Protein AF-A0A0F9SAL0-F1 (afdb_monomer_lite)

pLDDT: mean 92.02, std 13.02, range [38.84, 98.69]

Sequence (122 aa):
MANDNYGTPNWLMKVFENWFDPCPINAVFDGLNIRWEMKTYVNPPYSNPLPWVEKAIEESKKGKTIVMLLKADTSTKYYARLLESKARILFFSGRIKFAGQKNTATFPSMLCILGTKEVRKR

Organism: NCBI:txid412755

Radius of gyration: 14.11 Å; chains: 1; bounding box: 40×30×31 Å

Foldseek 3Di:
DDDQDFAADPVVCVVCPPAAELAHVPDPDHSLPDDHDQGYEYEDRQVDCQSVLVSLLVNQVVQHKYKYKYFPDCVDPSNVSLVVSVWDKAWDPDFADTPPDPDTDPTTIIITIGHDDPPVPD

Structure (mmCIF, N/CA/C/O backbone):
data_AF-A0A0F9SAL0-F1
#
_entry.id   AF-A0A0F9SAL0-F1
#
loop_
_atom_site.group_PDB
_atom_site.id
_atom_site.type_symbol
_atom_site.label_atom_id
_atom_site.label_alt_id
_atom_site.label_comp_id
_atom_site.label_asym_id
_atom_site.label_entity_id
_atom_site.label_seq_id
_atom_site.pdbx_PDB_ins_code
_atom_site.Cartn_x
_atom_site.Cartn_y
_atom_site.Cartn_z
_atom_site.occupancy
_atom_site.B_iso_or_equiv
_atom_site.auth_seq_id
_atom_site.auth_comp_id
_atom_site.auth_asym_id
_atom_site.auth_atom_id
_atom_site.pdbx_PDB_model_num
ATOM 1 N N . MET A 1 1 ? 18.966 5.214 -13.382 1.00 38.84 1 MET A N 1
ATOM 2 C CA . MET A 1 1 ? 17.875 5.703 -12.512 1.00 38.84 1 MET A CA 1
ATOM 3 C C . MET A 1 1 ? 17.020 4.499 -12.163 1.00 38.84 1 MET A C 1
ATOM 5 O O . MET A 1 1 ? 16.656 3.771 -13.079 1.00 38.84 1 MET A O 1
ATOM 9 N N . ALA A 1 2 ? 16.823 4.193 -10.880 1.00 49.69 2 ALA A N 1
ATOM 10 C CA . ALA A 1 2 ? 15.976 3.066 -10.499 1.00 49.69 2 ALA A CA 1
ATOM 11 C C . ALA A 1 2 ? 14.535 3.388 -10.916 1.00 49.69 2 ALA A C 1
ATOM 13 O O . ALA A 1 2 ? 14.041 4.470 -10.617 1.00 49.69 2 ALA A O 1
ATOM 14 N N . ASN A 1 3 ? 13.899 2.495 -11.670 1.00 61.41 3 ASN A N 1
ATOM 15 C CA . ASN A 1 3 ? 12.497 2.649 -12.027 1.00 61.41 3 ASN A CA 1
ATOM 16 C C . ASN A 1 3 ? 11.662 2.432 -10.753 1.00 61.41 3 ASN A C 1
ATOM 18 O O . ASN A 1 3 ? 11.635 1.321 -10.226 1.00 61.41 3 ASN A O 1
ATOM 22 N N . ASP A 1 4 ? 11.040 3.490 -10.232 1.00 73.19 4 ASP A N 1
ATOM 23 C CA . ASP A 1 4 ? 10.240 3.441 -8.997 1.00 73.19 4 ASP A CA 1
ATOM 24 C C . ASP A 1 4 ? 8.852 2.817 -9.194 1.00 73.19 4 ASP A C 1
ATOM 26 O O . ASP A 1 4 ? 8.162 2.513 -8.214 1.00 73.19 4 ASP A O 1
ATOM 30 N N . ASN A 1 5 ? 8.469 2.587 -10.454 1.00 76.56 5 ASN A N 1
ATOM 31 C CA . ASN A 1 5 ? 7.201 1.992 -10.845 1.00 76.56 5 ASN A CA 1
ATOM 32 C C . ASN A 1 5 ? 7.403 0.509 -11.167 1.00 76.56 5 ASN A C 1
ATOM 34 O O . ASN A 1 5 ? 7.773 0.120 -12.277 1.00 76.56 5 ASN A O 1
ATOM 38 N N . TYR A 1 6 ? 7.151 -0.334 -10.171 1.00 83.06 6 TYR A N 1
ATOM 39 C CA . TYR A 1 6 ? 7.167 -1.783 -10.332 1.00 83.06 6 TYR A CA 1
ATOM 40 C C . TYR A 1 6 ? 5.801 -2.264 -10.813 1.00 83.06 6 TYR A C 1
ATOM 42 O O . TYR A 1 6 ? 4.802 -1.973 -10.170 1.00 83.06 6 TYR A O 1
ATOM 50 N N . GLY A 1 7 ? 5.726 -3.032 -11.902 1.00 91.38 7 GLY A N 1
ATOM 51 C CA . GLY A 1 7 ? 4.457 -3.618 -12.344 1.00 91.38 7 GLY A CA 1
ATOM 52 C C . GLY A 1 7 ? 3.971 -4.703 -11.378 1.00 91.38 7 GLY A C 1
ATOM 53 O O . GLY A 1 7 ? 4.754 -5.555 -10.952 1.00 91.38 7 GLY A O 1
ATOM 54 N N . THR A 1 8 ? 2.682 -4.714 -11.039 1.00 94.44 8 THR A N 1
ATOM 55 C CA . THR A 1 8 ? 2.109 -5.779 -10.197 1.00 94.44 8 THR A CA 1
ATOM 56 C C . THR A 1 8 ? 2.229 -7.141 -10.905 1.00 94.44 8 THR A C 1
ATOM 58 O O . THR A 1 8 ? 1.967 -7.222 -12.105 1.00 94.44 8 THR A O 1
ATOM 61 N N . PRO A 1 9 ? 2.629 -8.230 -10.214 1.00 94.75 9 PRO A N 1
ATOM 62 C CA . PRO A 1 9 ? 2.695 -9.562 -10.817 1.00 94.75 9 PRO A CA 1
ATOM 63 C C . PRO A 1 9 ? 1.346 -10.014 -11.393 1.00 94.75 9 PRO A C 1
ATOM 65 O O . PRO A 1 9 ? 0.312 -9.826 -10.757 1.00 94.75 9 PRO A O 1
ATOM 68 N N . ASN A 1 10 ? 1.353 -10.711 -12.534 1.00 94.81 10 ASN A N 1
ATOM 69 C CA . ASN A 1 10 ? 0.124 -11.138 -13.224 1.00 94.81 10 ASN A CA 1
ATOM 70 C C . ASN A 1 10 ? -0.846 -11.930 -12.333 1.00 94.81 10 ASN A C 1
ATOM 72 O O . ASN A 1 10 ? -2.056 -11.758 -12.430 1.00 94.81 10 ASN A O 1
ATOM 76 N N . TRP A 1 11 ? -0.332 -12.801 -11.462 1.00 95.25 11 TRP A N 1
ATOM 77 C CA . TRP A 1 11 ? -1.177 -13.582 -10.557 1.00 95.25 11 TRP A CA 1
ATOM 78 C C . TRP A 1 11 ? -1.887 -12.698 -9.526 1.00 95.25 11 TRP A C 1
ATOM 80 O O . TRP A 1 11 ? -3.025 -12.983 -9.176 1.00 95.25 11 TRP A O 1
ATOM 90 N N . LEU A 1 12 ? -1.244 -11.618 -9.076 1.00 96.06 12 LEU A N 1
ATOM 91 C CA . LEU A 1 12 ? -1.815 -10.678 -8.117 1.00 96.06 12 LEU A CA 1
ATOM 92 C C . LEU A 1 12 ? -2.781 -9.714 -8.814 1.00 96.06 12 LEU A C 1
ATOM 94 O O . LEU A 1 12 ? -3.839 -9.426 -8.270 1.00 96.06 12 LEU A O 1
ATOM 98 N N . MET A 1 13 ? -2.478 -9.309 -10.054 1.00 94.38 13 MET A N 1
ATOM 99 C CA . MET A 1 13 ? -3.420 -8.562 -10.896 1.00 94.38 13 MET A CA 1
ATOM 100 C C . MET A 1 13 ? -4.738 -9.317 -11.085 1.00 94.38 13 MET A C 1
ATOM 102 O O . MET A 1 13 ? -5.795 -8.710 -10.983 1.00 94.38 13 MET A O 1
ATOM 106 N N . LYS A 1 14 ? -4.696 -10.642 -11.287 1.00 96.81 14 LYS A N 1
ATOM 107 C CA . LYS A 1 14 ? -5.910 -11.473 -11.385 1.00 96.81 14 LYS A CA 1
ATOM 108 C C . LYS A 1 14 ? -6.751 -11.475 -10.104 1.00 96.81 14 LYS A C 1
ATOM 110 O O . LYS A 1 14 ? -7.965 -11.590 -10.180 1.00 96.81 14 LYS A O 1
ATOM 115 N N . VAL A 1 15 ? -6.133 -11.346 -8.926 1.00 97.31 15 VAL A N 1
ATOM 116 C CA . VAL A 1 15 ? -6.869 -11.271 -7.645 1.00 97.31 15 VAL A CA 1
ATOM 117 C C . VAL A 1 15 ? -7.690 -9.983 -7.554 1.00 97.31 15 VAL A C 1
ATOM 119 O O . VAL A 1 15 ? -8.793 -9.993 -7.013 1.00 97.31 15 VAL A O 1
ATOM 122 N N . PHE A 1 16 ? -7.157 -8.888 -8.092 1.00 96.81 16 PHE A N 1
ATOM 123 C CA . PHE A 1 16 ? -7.790 -7.568 -8.092 1.00 96.81 16 PHE A CA 1
ATOM 124 C C . PHE A 1 16 ? -8.364 -7.200 -9.463 1.00 96.81 16 PHE A C 1
ATOM 126 O O . PHE A 1 16 ? -8.501 -6.025 -9.794 1.00 96.81 16 PHE A O 1
ATOM 133 N N . GLU A 1 17 ? -8.717 -8.201 -10.269 1.00 95.31 17 GLU A N 1
ATOM 134 C CA . GLU A 1 17 ? -9.376 -7.975 -11.548 1.00 95.31 17 GLU A CA 1
ATOM 135 C C . GLU A 1 17 ? -10.688 -7.201 -11.329 1.00 95.31 17 GLU A C 1
ATOM 137 O O . GLU A 1 17 ? -11.450 -7.495 -10.404 1.00 95.31 17 GLU A O 1
ATOM 142 N N . ASN A 1 18 ? -10.943 -6.190 -12.164 1.00 96.06 18 ASN A N 1
ATOM 143 C CA . ASN A 1 18 ? -12.071 -5.253 -12.048 1.00 96.06 18 ASN A CA 1
ATOM 144 C C . ASN A 1 18 ? -12.072 -4.361 -10.792 1.00 96.06 18 ASN A C 1
ATOM 146 O O . ASN A 1 18 ? -13.088 -3.736 -10.489 1.00 96.06 18 ASN A O 1
ATOM 150 N N . TRP A 1 19 ? -10.971 -4.292 -10.042 1.00 98.12 19 TRP A N 1
ATOM 151 C CA . TRP A 1 19 ? -10.795 -3.250 -9.032 1.00 98.12 19 TRP A CA 1
ATOM 152 C C . TRP A 1 19 ? -10.231 -2.000 -9.694 1.00 98.12 19 TRP A C 1
ATOM 154 O O . TRP A 1 19 ? -9.442 -2.079 -10.634 1.00 98.12 19 TRP A O 1
ATOM 164 N N . PHE A 1 20 ? -10.617 -0.841 -9.175 1.00 98.19 20 PHE A N 1
ATOM 165 C CA . PHE A 1 20 ? -10.070 0.422 -9.634 1.00 98.19 20 PHE A CA 1
ATOM 166 C C . PHE A 1 20 ? -8.579 0.514 -9.299 1.00 98.19 20 PHE A C 1
ATOM 168 O O . PHE A 1 20 ? -8.182 0.242 -8.163 1.00 98.19 20 PHE A O 1
ATOM 175 N N . ASP A 1 21 ? -7.772 0.920 -10.276 1.00 97.50 21 ASP A N 1
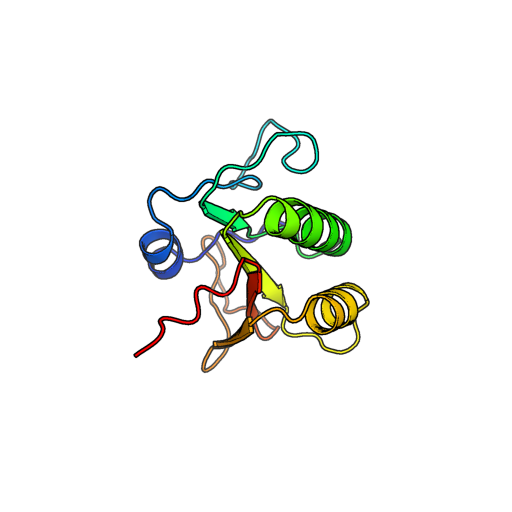ATOM 176 C CA . ASP A 1 21 ? -6.338 1.153 -10.124 1.00 97.50 21 ASP A CA 1
ATOM 177 C C . ASP A 1 21 ? -6.050 2.652 -10.322 1.00 97.50 21 ASP A C 1
ATOM 179 O O . ASP A 1 21 ? -6.155 3.156 -11.443 1.00 97.50 21 ASP A O 1
ATOM 183 N N . PRO A 1 22 ? -5.715 3.400 -9.254 1.00 97.25 22 PRO A N 1
ATOM 184 C CA . PRO A 1 22 ? -5.361 4.806 -9.352 1.00 97.25 22 PRO A CA 1
ATOM 185 C C . PRO A 1 22 ? -3.898 5.009 -9.756 1.00 97.25 22 PRO A C 1
ATOM 187 O O . PRO A 1 22 ? -3.491 6.145 -9.972 1.00 97.25 22 PRO A O 1
ATOM 190 N N . CYS A 1 23 ? -3.088 3.952 -9.819 1.00 95.00 23 CYS A N 1
ATOM 191 C CA . CYS A 1 23 ? -1.673 4.021 -10.158 1.00 95.00 23 CYS A CA 1
ATOM 192 C C . CYS A 1 23 ? -1.281 2.948 -11.193 1.00 95.00 23 CYS A C 1
ATOM 194 O O . CYS A 1 23 ? -0.321 2.199 -10.962 1.00 95.00 23 CYS A O 1
ATOM 196 N N . PRO A 1 24 ? -1.978 2.861 -12.343 1.00 93.31 24 PRO A N 1
ATOM 197 C CA . PRO A 1 24 ? -1.632 1.886 -13.360 1.00 93.31 24 PRO A CA 1
ATOM 198 C C . PRO A 1 24 ? -0.241 2.177 -13.921 1.00 93.31 24 PRO A C 1
ATOM 200 O O . PRO A 1 24 ? 0.250 3.312 -13.914 1.00 93.31 24 PRO A O 1
ATOM 203 N N . ILE A 1 25 ? 0.406 1.139 -14.451 1.00 89.06 25 ILE A N 1
ATOM 204 C CA . ILE A 1 25 ? 1.683 1.322 -15.136 1.00 89.06 25 ILE A CA 1
ATOM 205 C C . ILE A 1 25 ? 1.487 2.306 -16.300 1.00 89.06 25 ILE A C 1
ATOM 207 O O . ILE A 1 25 ? 0.550 2.168 -17.084 1.00 89.06 25 ILE A O 1
ATOM 211 N N . ASN A 1 26 ? 2.361 3.309 -16.402 1.00 87.19 26 ASN A N 1
ATOM 212 C CA . ASN A 1 26 ? 2.265 4.390 -17.392 1.00 87.19 26 ASN A CA 1
ATOM 213 C C . ASN A 1 26 ? 0.988 5.249 -17.281 1.00 87.19 26 ASN A C 1
ATOM 215 O O . ASN A 1 26 ? 0.467 5.708 -18.298 1.00 87.19 26 ASN A O 1
ATOM 219 N N . ALA A 1 27 ? 0.484 5.478 -16.062 1.00 89.75 27 ALA A N 1
ATOM 220 C CA . ALA A 1 27 ? -0.601 6.427 -15.828 1.00 89.75 27 ALA A CA 1
ATOM 221 C C . ALA A 1 27 ? -0.298 7.800 -16.460 1.00 89.75 27 ALA A C 1
ATOM 223 O O . ALA A 1 27 ? 0.774 8.370 -16.262 1.00 89.75 27 ALA A O 1
ATOM 224 N N . VAL A 1 28 ? -1.273 8.341 -17.193 1.00 92.50 28 VAL A N 1
ATOM 225 C CA . VAL A 1 28 ? -1.238 9.695 -17.784 1.00 92.50 28 VAL A CA 1
ATOM 226 C C . VAL A 1 28 ? -2.031 10.711 -16.953 1.00 92.50 28 VAL A C 1
ATOM 228 O O . VAL A 1 28 ? -2.336 11.808 -17.411 1.00 92.50 28 VAL A O 1
ATOM 231 N N . PHE A 1 29 ? -2.397 10.329 -15.731 1.00 93.88 29 PHE A N 1
ATOM 232 C CA . PHE A 1 29 ? -3.163 11.124 -14.781 1.00 93.88 29 PHE A CA 1
ATOM 233 C C . PHE A 1 29 ? -2.555 10.997 -13.383 1.00 93.88 29 PHE A C 1
ATOM 235 O O . PHE A 1 29 ? -1.839 10.039 -13.086 1.00 93.88 29 PHE A O 1
ATOM 242 N N . ASP A 1 30 ? -2.876 11.946 -12.508 1.00 95.12 30 ASP A N 1
ATOM 243 C CA . ASP A 1 30 ? -2.467 11.897 -11.108 1.00 95.12 30 ASP A CA 1
ATOM 244 C C . ASP A 1 30 ? -3.501 11.151 -10.255 1.00 95.12 30 ASP A C 1
ATOM 246 O O . ASP A 1 30 ? -4.563 11.677 -9.910 1.00 95.12 30 ASP A O 1
ATOM 250 N N . GLY A 1 31 ? -3.168 9.916 -9.880 1.00 97.06 31 GLY A N 1
ATOM 251 C CA . GLY A 1 31 ? -3.999 9.066 -9.032 1.00 97.06 31 GLY A CA 1
ATOM 252 C C . GLY A 1 31 ? -4.320 9.632 -7.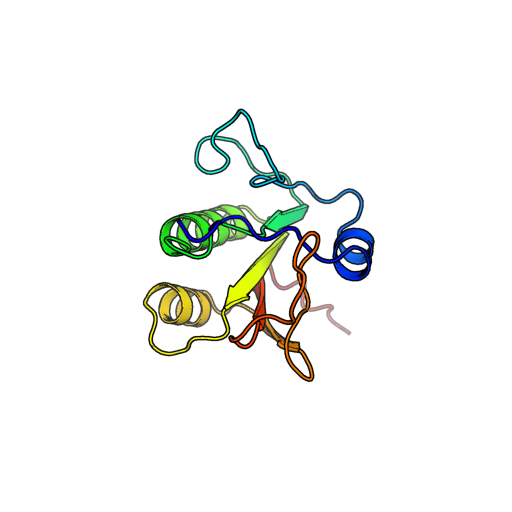649 1.00 97.06 31 GLY A C 1
ATOM 253 O O . GLY A 1 31 ? -5.335 9.252 -7.054 1.00 97.06 31 GLY A O 1
ATOM 254 N N . LEU A 1 32 ? -3.500 10.546 -7.119 1.00 97.62 32 LEU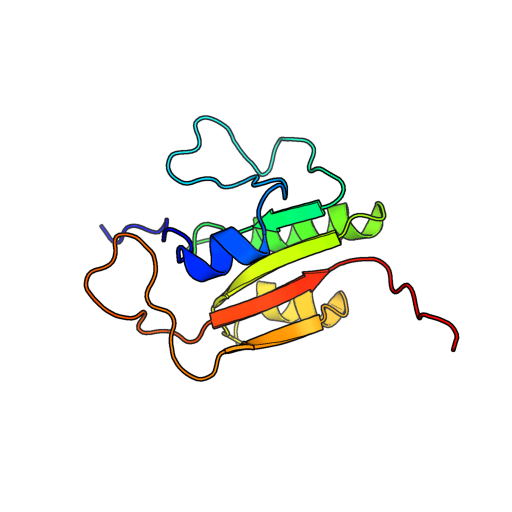 A N 1
ATOM 255 C CA . LEU A 1 32 ? -3.759 11.195 -5.832 1.00 97.62 32 LEU A CA 1
ATOM 256 C C . LEU A 1 32 ? -4.855 12.262 -5.943 1.00 97.62 32 LEU A C 1
ATOM 258 O O . LEU A 1 32 ? -5.582 12.495 -4.974 1.00 97.62 32 LEU A O 1
ATOM 262 N N . ASN A 1 33 ? -5.043 12.841 -7.129 1.00 97.62 33 ASN A N 1
ATOM 263 C CA . ASN A 1 33 ? -5.949 13.964 -7.376 1.00 97.62 33 ASN A CA 1
ATOM 264 C C . ASN A 1 33 ? -7.253 13.577 -8.092 1.00 97.62 33 ASN A C 1
ATOM 266 O O . ASN A 1 33 ? -7.981 14.435 -8.585 1.00 97.62 33 ASN A O 1
ATOM 270 N N . ILE A 1 34 ? -7.600 12.288 -8.090 1.00 97.31 34 ILE A N 1
ATOM 271 C CA . ILE A 1 34 ? -8.877 11.783 -8.608 1.00 97.31 34 ILE A CA 1
ATOM 272 C C . ILE A 1 34 ? -9.713 11.102 -7.520 1.00 97.31 34 ILE A C 1
ATOM 274 O O . ILE A 1 34 ? -9.237 10.763 -6.426 1.00 97.31 34 ILE A O 1
ATOM 278 N N . ARG A 1 35 ? -10.996 10.894 -7.830 1.00 97.81 35 ARG A N 1
ATOM 279 C CA . ARG A 1 35 ? -11.911 10.103 -7.004 1.00 97.81 35 ARG A CA 1
ATOM 280 C C . ARG A 1 35 ? -11.588 8.618 -7.166 1.00 97.81 35 ARG A C 1
ATOM 282 O O . ARG A 1 35 ? -11.581 8.116 -8.281 1.00 97.81 35 ARG A O 1
ATOM 289 N N . TRP A 1 36 ? -11.385 7.917 -6.052 1.00 98.25 36 TRP A N 1
ATOM 290 C CA . TRP A 1 36 ? -11.236 6.457 -6.053 1.00 98.25 36 TRP A CA 1
ATOM 291 C C . TRP A 1 36 ? -12.597 5.756 -6.028 1.00 98.25 36 TRP A C 1
ATOM 293 O O . TRP A 1 36 ? -13.577 6.314 -5.520 1.00 98.25 36 TRP A O 1
ATOM 303 N N . GLU A 1 37 ? -12.683 4.540 -6.556 1.00 98.12 37 GLU A N 1
ATOM 304 C CA . GLU A 1 37 ? -13.919 3.751 -6.538 1.00 98.12 37 GLU A CA 1
ATOM 305 C C . GLU A 1 37 ? -14.090 2.951 -5.236 1.00 98.12 37 GLU A C 1
ATOM 307 O O . GLU A 1 37 ? -13.246 2.972 -4.339 1.00 98.12 37 GLU A O 1
ATOM 312 N N . MET A 1 38 ? -15.221 2.249 -5.104 1.00 97.38 38 MET A N 1
ATOM 313 C CA . MET A 1 38 ? -15.564 1.482 -3.899 1.00 97.38 38 MET A CA 1
ATOM 314 C C . MET A 1 38 ? -14.565 0.369 -3.579 1.00 97.38 38 MET A C 1
ATOM 316 O O . MET A 1 38 ? -14.326 0.087 -2.405 1.00 97.38 38 MET A O 1
ATOM 320 N N . LYS A 1 39 ? -13.999 -0.258 -4.611 1.00 98.12 39 LYS A N 1
ATOM 321 C CA . LYS A 1 39 ? -12.973 -1.294 -4.510 1.00 98.12 39 LYS A CA 1
ATOM 322 C C . LYS A 1 39 ? -11.750 -0.815 -5.271 1.00 98.12 39 LYS A C 1
ATOM 324 O O . LYS A 1 39 ? -11.816 -0.662 -6.485 1.00 98.12 39 LYS A O 1
ATOM 329 N N . THR A 1 40 ? -10.669 -0.549 -4.551 1.00 98.56 40 THR A N 1
ATOM 330 C CA . THR A 1 40 ? -9.459 0.052 -5.119 1.00 98.56 40 THR A CA 1
ATOM 331 C C . THR A 1 40 ? -8.230 -0.768 -4.753 1.00 98.56 40 THR A C 1
ATOM 333 O O . THR A 1 40 ? -8.026 -1.086 -3.580 1.00 98.56 40 THR A O 1
ATOM 336 N N . TYR A 1 41 ? -7.413 -1.109 -5.745 1.00 98.50 41 TYR A N 1
ATOM 337 C CA . TYR A 1 41 ? -6.102 -1.717 -5.554 1.00 98.50 41 TYR A CA 1
ATOM 338 C C . TYR A 1 41 ? -5.022 -0.701 -5.919 1.00 98.50 41 TYR A C 1
ATOM 340 O O . TYR A 1 41 ? -5.112 -0.046 -6.948 1.00 98.50 41 TYR A O 1
ATOM 348 N N . VAL A 1 42 ? -4.011 -0.549 -5.066 1.00 98.31 42 VAL A N 1
ATOM 349 C CA . VAL A 1 42 ? -2.952 0.446 -5.242 1.00 98.31 42 VAL A CA 1
ATOM 350 C C . VAL A 1 42 ? -1.597 -0.235 -5.167 1.00 98.31 42 VAL A C 1
ATOM 352 O O . VAL A 1 42 ? -1.245 -0.846 -4.160 1.00 98.31 42 VAL A O 1
ATOM 355 N N . ASN A 1 43 ? -0.794 -0.059 -6.204 1.00 97.25 43 ASN A N 1
ATOM 356 C CA . ASN A 1 43 ? 0.620 -0.407 -6.202 1.00 97.25 43 ASN A CA 1
ATOM 357 C C . ASN A 1 43 ? 1.419 0.872 -6.497 1.00 97.25 43 ASN A C 1
ATOM 359 O O . 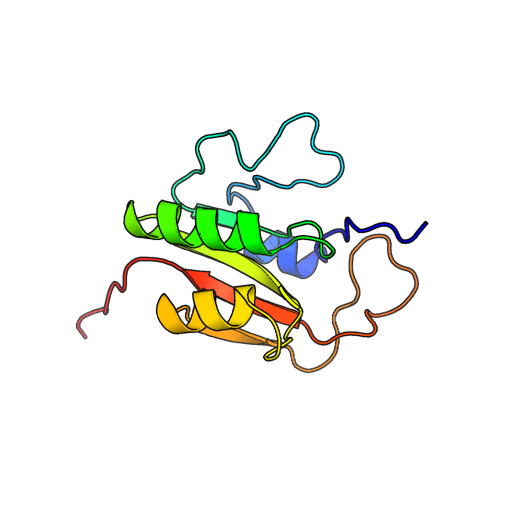ASN A 1 43 ? 1.737 1.137 -7.657 1.00 97.25 43 ASN A O 1
ATOM 363 N N . PRO A 1 44 ? 1.645 1.713 -5.471 1.00 95.69 44 PRO A N 1
ATOM 364 C CA . PRO A 1 44 ? 2.154 3.063 -5.660 1.00 95.69 44 PRO A CA 1
ATOM 365 C C . PRO A 1 44 ? 3.659 3.063 -5.976 1.00 95.69 44 PRO A C 1
ATOM 367 O O . PRO A 1 44 ? 4.342 2.059 -5.750 1.00 95.69 44 PRO A O 1
ATOM 370 N N . PRO A 1 45 ? 4.220 4.204 -6.413 1.00 93.56 45 PRO A N 1
ATOM 371 C CA . PRO A 1 45 ? 5.662 4.375 -6.518 1.00 93.56 45 PRO A CA 1
ATOM 372 C C . PRO A 1 45 ? 6.336 4.161 -5.157 1.00 93.56 45 PRO A C 1
ATOM 374 O O . PRO A 1 45 ? 5.938 4.730 -4.135 1.00 93.56 45 PRO A O 1
ATOM 377 N N . TYR A 1 46 ? 7.391 3.348 -5.134 1.00 91.81 46 TYR A N 1
ATOM 378 C CA . TYR A 1 46 ? 8.001 2.875 -3.885 1.00 91.81 46 TYR A CA 1
ATOM 379 C C . TYR A 1 46 ? 8.975 3.867 -3.236 1.00 91.81 46 TYR A C 1
ATOM 381 O O . TYR A 1 46 ? 9.475 3.585 -2.139 1.00 91.81 46 TYR A O 1
ATOM 389 N N . SER A 1 47 ? 9.270 4.987 -3.897 1.00 92.38 47 SER A N 1
ATOM 390 C CA . SER A 1 47 ? 10.092 6.081 -3.369 1.00 92.38 47 SER A CA 1
ATOM 391 C C . SER A 1 47 ? 9.308 7.054 -2.497 1.00 92.38 47 SER A C 1
ATOM 393 O O . SER A 1 47 ? 9.884 7.635 -1.580 1.00 92.38 47 SER A O 1
ATOM 395 N N . ASN A 1 48 ? 8.000 7.202 -2.728 1.00 93.88 48 ASN A N 1
ATOM 396 C CA . ASN A 1 48 ? 7.152 8.097 -1.943 1.00 93.88 48 ASN A CA 1
ATOM 397 C C . ASN A 1 48 ? 5.746 7.512 -1.677 1.00 93.88 48 ASN A C 1
ATOM 399 O O . ASN A 1 48 ? 4.745 8.043 -2.159 1.00 93.88 48 ASN A O 1
ATOM 403 N N . PRO A 1 49 ? 5.637 6.416 -0.903 1.00 96.50 49 PRO A N 1
ATOM 404 C CA . PRO A 1 49 ? 4.358 5.752 -0.635 1.00 96.50 49 PRO A CA 1
ATOM 405 C C . PRO A 1 49 ? 3.457 6.487 0.373 1.00 96.50 49 PRO A C 1
ATOM 407 O O . PRO A 1 49 ? 2.260 6.212 0.427 1.00 96.50 49 PRO A O 1
ATOM 410 N N . LEU A 1 50 ? 3.993 7.407 1.188 1.00 98.25 50 LEU A N 1
ATOM 411 C CA . LEU A 1 50 ? 3.242 8.027 2.289 1.00 98.25 50 LEU A CA 1
ATOM 412 C C . LEU A 1 50 ? 1.979 8.788 1.827 1.00 98.25 50 LEU A C 1
ATOM 414 O O . LEU A 1 50 ? 0.923 8.519 2.395 1.00 98.25 50 LEU A O 1
ATOM 418 N N . PRO A 1 51 ? 2.011 9.653 0.790 1.00 98.50 51 PRO A N 1
ATOM 419 C CA . PRO A 1 51 ? 0.803 10.331 0.305 1.00 98.50 51 PRO A CA 1
ATOM 420 C C . PRO A 1 51 ? -0.299 9.367 -0.154 1.00 98.50 51 PRO A C 1
ATOM 422 O O . PRO A 1 51 ? -1.481 9.604 0.086 1.00 98.50 51 PRO A O 1
ATOM 425 N N . TRP A 1 52 ? 0.086 8.244 -0.766 1.00 98.44 52 TRP A N 1
ATOM 426 C CA . TRP A 1 52 ? -0.850 7.203 -1.192 1.00 98.44 52 TRP A CA 1
ATOM 427 C C . TRP A 1 52 ? -1.504 6.505 -0.005 1.00 98.44 52 TRP A C 1
ATOM 429 O O . TRP A 1 52 ? -2.696 6.209 -0.054 1.00 98.44 52 TRP A O 1
ATOM 439 N N . VAL A 1 53 ? -0.739 6.261 1.063 1.00 98.69 53 VAL A N 1
ATOM 440 C CA . VAL A 1 53 ? -1.256 5.680 2.307 1.00 98.69 53 VAL A CA 1
ATOM 441 C C . VAL A 1 53 ? -2.222 6.636 3.002 1.00 98.69 53 VAL A C 1
ATOM 443 O O . VAL A 1 53 ? -3.302 6.202 3.393 1.00 98.69 53 VAL A O 1
ATOM 446 N N . GLU A 1 54 ? -1.900 7.929 3.108 1.00 98.69 54 GLU A N 1
ATOM 447 C CA . GLU A 1 54 ? -2.823 8.917 3.691 1.00 98.69 54 GLU A CA 1
ATOM 448 C C . GLU A 1 54 ? -4.135 8.986 2.905 1.00 98.69 54 GLU A C 1
ATOM 450 O O . GLU A 1 54 ? -5.214 8.848 3.488 1.00 98.69 54 GLU A O 1
ATOM 455 N N . LYS A 1 55 ? -4.058 9.074 1.571 1.00 98.62 55 LYS A N 1
ATOM 456 C CA . LYS A 1 55 ? -5.252 9.058 0.721 1.00 98.62 55 LYS A CA 1
ATOM 457 C C . LYS A 1 55 ? -6.041 7.760 0.882 1.00 98.62 55 LYS A C 1
ATOM 459 O O . LYS A 1 55 ? -7.259 7.802 1.008 1.00 98.62 55 LYS A O 1
ATOM 464 N N . ALA A 1 56 ? -5.385 6.602 0.934 1.00 98.56 56 ALA A N 1
ATOM 465 C CA . ALA A 1 56 ? -6.064 5.329 1.160 1.00 98.56 56 ALA A CA 1
ATOM 466 C C . ALA A 1 56 ? -6.806 5.289 2.504 1.00 98.56 56 ALA A C 1
ATOM 468 O O . ALA A 1 56 ? -7.934 4.794 2.573 1.00 98.56 56 ALA A O 1
ATOM 469 N N . ILE A 1 57 ? -6.212 5.845 3.564 1.00 98.44 57 ILE A N 1
ATOM 470 C CA . ILE A 1 57 ? -6.853 5.970 4.877 1.00 98.44 57 ILE A CA 1
ATOM 471 C C . ILE A 1 57 ? -8.085 6.877 4.774 1.00 98.44 57 ILE A C 1
ATOM 473 O O . ILE A 1 57 ? -9.159 6.498 5.244 1.00 98.44 57 ILE A O 1
ATOM 477 N N . GLU A 1 58 ? -7.974 8.040 4.134 1.00 97.94 58 GLU A N 1
ATOM 478 C CA . GLU A 1 58 ? -9.099 8.959 3.915 1.00 97.94 58 GLU A CA 1
ATOM 479 C C . GLU A 1 58 ? -10.229 8.329 3.097 1.00 97.94 58 GLU A C 1
ATOM 481 O O . GLU A 1 58 ? -11.398 8.426 3.469 1.00 97.94 58 GLU A O 1
ATOM 486 N N . GLU A 1 59 ? -9.896 7.649 2.003 1.00 98.00 59 GLU A N 1
ATOM 487 C CA . GLU A 1 59 ? -10.860 6.972 1.139 1.00 98.00 59 GLU A CA 1
ATOM 488 C C . GLU A 1 59 ? -11.550 5.812 1.870 1.00 98.00 59 GLU A C 1
ATOM 490 O O . GLU A 1 59 ? -12.762 5.637 1.739 1.00 98.00 59 GLU A O 1
ATOM 495 N N . SER A 1 60 ? -10.830 5.076 2.721 1.00 97.38 60 SER A N 1
ATOM 496 C CA . SER A 1 60 ? -11.423 4.002 3.526 1.00 97.38 60 SER A CA 1
ATOM 497 C C . SER A 1 60 ? -12.454 4.507 4.543 1.00 97.38 60 SER A C 1
ATOM 499 O O . SER A 1 60 ? -13.483 3.862 4.752 1.00 97.38 60 SER A O 1
ATOM 501 N N . LYS A 1 61 ? -12.251 5.708 5.112 1.00 96.06 61 LYS A N 1
ATOM 502 C CA . LYS A 1 61 ? -13.226 6.365 6.006 1.00 96.06 61 LYS A CA 1
ATOM 503 C C . LYS A 1 61 ? -14.531 6.722 5.288 1.00 96.06 61 LYS A C 1
ATOM 505 O O . LYS A 1 61 ? -15.555 6.878 5.942 1.00 96.06 61 LYS A O 1
ATOM 510 N N . LYS A 1 62 ? -14.515 6.796 3.952 1.00 95.88 62 LYS A N 1
ATOM 511 C CA . LYS A 1 62 ? -15.699 7.000 3.100 1.00 95.88 62 LYS A CA 1
ATOM 512 C C . LYS A 1 62 ? -16.430 5.684 2.774 1.00 95.88 62 LYS A C 1
ATOM 514 O O . LYS A 1 62 ? -17.249 5.662 1.862 1.00 95.88 62 LYS A O 1
ATOM 519 N N . GLY A 1 63 ? -16.122 4.587 3.475 1.00 95.94 63 GLY A N 1
ATOM 520 C CA . GLY A 1 63 ? -16.758 3.277 3.284 1.00 95.94 63 GLY A CA 1
ATOM 521 C C . GLY A 1 63 ? -16.161 2.438 2.150 1.00 95.94 63 GLY A C 1
ATOM 522 O O . GLY A 1 63 ? -16.771 1.461 1.722 1.00 95.94 63 GLY A O 1
ATOM 523 N N . LYS A 1 64 ? -14.983 2.809 1.639 1.00 97.00 64 LYS A N 1
ATOM 524 C CA . LYS A 1 64 ? -14.326 2.111 0.524 1.00 97.00 64 LYS A CA 1
ATOM 525 C C . LYS A 1 64 ? -13.418 0.997 1.030 1.00 97.00 64 LYS A C 1
ATOM 527 O O . LYS A 1 64 ? -12.843 1.090 2.112 1.00 97.00 64 LYS A O 1
ATOM 532 N N . THR A 1 65 ? -13.267 -0.047 0.221 1.00 97.88 65 THR A N 1
ATOM 533 C CA . THR A 1 65 ? -12.286 -1.111 0.445 1.00 97.88 65 THR A CA 1
ATOM 534 C C . THR A 1 65 ? -11.063 -0.840 -0.412 1.00 97.88 65 THR A C 1
ATOM 536 O O . THR A 1 65 ? -11.138 -0.860 -1.640 1.00 97.88 65 THR A O 1
ATOM 539 N N . ILE A 1 66 ? -9.937 -0.596 0.246 1.00 98.56 66 ILE A N 1
ATOM 540 C CA . ILE A 1 66 ? -8.666 -0.278 -0.389 1.00 98.56 66 ILE A CA 1
ATOM 541 C C . ILE A 1 66 ? -7.655 -1.363 -0.033 1.00 98.56 66 ILE A C 1
ATOM 543 O O . ILE A 1 66 ? -7.502 -1.717 1.137 1.00 98.56 66 ILE A O 1
ATOM 547 N N . VAL A 1 67 ? -6.942 -1.873 -1.031 1.00 98.56 67 VAL A N 1
ATOM 548 C CA . VAL A 1 67 ? -5.808 -2.775 -0.830 1.00 98.56 67 VAL A CA 1
ATOM 549 C C . VAL A 1 67 ? -4.566 -2.151 -1.436 1.00 98.56 67 VAL A C 1
ATOM 551 O O . VAL A 1 67 ? -4.576 -1.760 -2.596 1.00 98.56 67 VAL A O 1
ATOM 554 N N . MET A 1 68 ? -3.493 -2.064 -0.659 1.00 98.62 68 MET A N 1
ATOM 555 C CA . MET A 1 68 ? -2.218 -1.519 -1.110 1.00 98.62 68 MET A CA 1
ATOM 556 C C . MET A 1 68 ? -1.134 -2.592 -1.101 1.00 98.62 68 MET A C 1
ATOM 558 O O . MET A 1 68 ? -1.010 -3.318 -0.115 1.00 98.62 68 MET A O 1
ATOM 562 N N . LEU A 1 69 ? -0.324 -2.660 -2.156 1.00 98.06 69 LEU A N 1
ATOM 563 C CA . LEU A 1 69 ? 0.914 -3.435 -2.188 1.00 98.06 69 LEU A CA 1
ATOM 564 C C . LEU A 1 69 ? 2.089 -2.525 -1.822 1.00 98.06 69 LEU A C 1
ATOM 566 O O . LEU A 1 69 ? 2.388 -1.574 -2.538 1.00 98.06 69 LEU A O 1
ATOM 570 N N . LEU A 1 70 ? 2.747 -2.806 -0.698 1.00 97.81 70 LEU A N 1
ATOM 571 C CA . LEU A 1 70 ? 3.809 -1.964 -0.142 1.00 97.81 70 LEU A CA 1
ATOM 572 C C . LEU A 1 70 ? 5.030 -2.795 0.263 1.00 97.81 70 LEU A C 1
ATOM 574 O O . LEU A 1 70 ? 4.962 -4.018 0.405 1.00 97.81 70 LEU A O 1
ATOM 578 N N . LYS A 1 71 ? 6.163 -2.121 0.487 1.00 96.94 71 LYS A N 1
ATOM 579 C CA . LYS A 1 71 ? 7.310 -2.703 1.201 1.00 96.94 71 LYS A CA 1
ATOM 580 C C . LYS A 1 71 ? 6.888 -3.037 2.632 1.00 96.94 71 LYS A C 1
ATOM 582 O O . LYS A 1 71 ? 6.235 -2.229 3.284 1.00 96.94 71 LYS A O 1
ATOM 587 N N . ALA A 1 72 ? 7.293 -4.198 3.133 1.00 96.94 72 ALA A N 1
ATOM 588 C CA . ALA A 1 72 ? 7.147 -4.526 4.548 1.00 96.94 72 ALA A CA 1
ATOM 589 C C . ALA A 1 72 ? 8.305 -3.897 5.342 1.00 96.94 72 ALA A C 1
ATOM 591 O O . ALA A 1 72 ? 9.260 -4.580 5.704 1.00 96.94 72 ALA A O 1
ATOM 592 N N . ASP A 1 73 ? 8.239 -2.580 5.547 1.00 96.25 73 ASP A N 1
ATOM 593 C CA . ASP A 1 73 ? 9.262 -1.805 6.256 1.00 96.25 73 ASP A CA 1
ATOM 594 C C . ASP A 1 73 ? 8.657 -1.072 7.458 1.00 96.25 73 ASP A C 1
ATOM 596 O O . ASP A 1 73 ? 8.024 -0.018 7.329 1.00 96.25 73 ASP A O 1
ATOM 600 N N . THR A 1 74 ? 8.873 -1.647 8.641 1.00 97.50 74 THR A N 1
ATOM 601 C CA . THR A 1 74 ? 8.297 -1.174 9.904 1.00 97.50 74 THR A CA 1
ATOM 602 C C . THR A 1 74 ? 8.917 0.122 10.421 1.00 97.50 74 THR A C 1
ATOM 604 O O . THR A 1 74 ? 8.354 0.740 11.321 1.00 97.50 74 THR A O 1
ATOM 607 N N . SER A 1 75 ? 10.047 0.558 9.852 1.00 97.44 75 SER A N 1
ATOM 608 C CA . SER A 1 75 ? 10.752 1.782 10.255 1.00 97.44 75 SER A CA 1
ATOM 609 C C . SER A 1 75 ? 10.150 3.061 9.658 1.00 97.44 75 SER A C 1
ATOM 611 O O . SER A 1 75 ? 10.549 4.175 9.996 1.00 97.44 75 SER A O 1
ATOM 613 N N . THR A 1 76 ? 9.182 2.921 8.752 1.00 97.75 76 THR A N 1
ATOM 614 C CA . THR A 1 76 ? 8.680 4.025 7.935 1.00 97.75 76 THR A CA 1
ATOM 615 C C . THR A 1 76 ? 7.454 4.705 8.538 1.00 97.75 76 THR A C 1
ATOM 617 O O . THR A 1 76 ? 6.611 4.086 9.187 1.00 97.75 76 THR A O 1
ATOM 620 N N . LYS A 1 77 ? 7.289 6.000 8.236 1.00 98.06 77 LYS A N 1
ATOM 621 C CA . LYS A 1 77 ? 6.096 6.760 8.640 1.00 98.06 77 LYS A CA 1
ATOM 622 C C . LYS A 1 77 ? 4.809 6.139 8.096 1.00 98.06 77 LYS A C 1
ATOM 624 O O . LYS A 1 77 ? 3.841 6.024 8.834 1.00 98.06 77 LYS A O 1
ATOM 629 N N . TYR A 1 78 ? 4.795 5.701 6.835 1.00 98.31 78 TYR A N 1
ATOM 630 C CA . TYR A 1 78 ? 3.587 5.119 6.244 1.00 98.31 78 TYR A CA 1
ATOM 631 C C . TYR A 1 78 ? 3.173 3.821 6.950 1.00 98.31 78 TYR A C 1
ATOM 633 O O . TYR A 1 78 ? 1.981 3.565 7.097 1.00 98.31 78 TYR A O 1
ATOM 641 N N . TYR A 1 79 ? 4.133 3.030 7.444 1.00 98.31 79 TYR A N 1
ATOM 642 C CA . TYR A 1 79 ? 3.831 1.843 8.236 1.00 98.31 79 TYR A CA 1
ATOM 643 C C . TYR A 1 79 ? 3.156 2.206 9.565 1.00 98.31 79 TYR A C 1
ATOM 645 O O . TYR A 1 79 ? 2.120 1.631 9.896 1.00 98.31 79 TYR A O 1
ATOM 653 N N . ALA A 1 80 ? 3.672 3.210 10.285 1.00 98.31 80 ALA A N 1
ATOM 654 C CA . ALA A 1 80 ? 3.033 3.709 11.507 1.00 98.31 80 ALA A CA 1
ATOM 655 C C . ALA A 1 80 ? 1.581 4.161 11.251 1.00 98.31 80 ALA A C 1
ATOM 657 O O . ALA A 1 80 ? 0.669 3.772 11.978 1.00 98.31 80 ALA A O 1
ATOM 658 N N . ARG A 1 81 ? 1.337 4.877 10.146 1.00 98.50 81 ARG A N 1
ATOM 659 C CA . ARG A 1 81 ? -0.005 5.334 9.738 1.00 98.50 81 ARG A CA 1
ATOM 660 C C . ARG A 1 81 ? -0.965 4.185 9.424 1.00 98.50 81 ARG A C 1
ATOM 662 O O . ARG A 1 81 ? -2.150 4.245 9.763 1.00 98.50 81 ARG A O 1
ATOM 669 N N . LEU A 1 82 ? -0.468 3.101 8.830 1.00 98.12 82 LEU A N 1
ATOM 670 C CA . LEU A 1 82 ? -1.251 1.880 8.608 1.00 98.12 82 LEU A CA 1
ATOM 671 C C . LEU A 1 82 ? -1.634 1.188 9.925 1.00 98.12 82 LEU A C 1
ATOM 673 O O . LEU A 1 82 ? -2.758 0.702 10.055 1.00 98.12 82 LEU A O 1
ATOM 677 N N . LEU A 1 83 ? -0.744 1.179 10.922 1.00 97.12 83 LEU A N 1
ATOM 678 C CA . LEU A 1 83 ? -1.066 0.651 12.251 1.00 97.12 83 LEU A CA 1
ATOM 679 C C . LEU 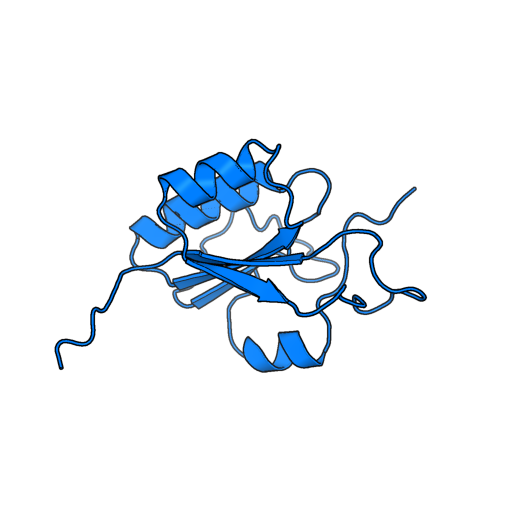A 1 83 ? -2.098 1.518 12.980 1.00 97.12 83 LEU A C 1
ATOM 681 O O . LEU A 1 83 ? -3.080 0.991 13.503 1.00 97.12 83 LEU A O 1
ATOM 685 N N . GLU A 1 84 ? -1.921 2.841 12.968 1.00 97.12 84 GLU A N 1
ATOM 686 C CA . GLU A 1 84 ? -2.857 3.804 13.570 1.00 97.12 84 GLU A CA 1
ATOM 687 C C . GLU A 1 84 ? -4.267 3.690 12.970 1.00 97.12 84 GLU A C 1
ATOM 689 O O . GLU A 1 84 ? -5.270 3.753 13.684 1.00 97.12 84 GLU A O 1
ATOM 694 N N . SER A 1 85 ? -4.350 3.454 11.658 1.00 96.00 85 SER A N 1
ATOM 695 C CA . SER A 1 85 ? -5.611 3.227 10.940 1.00 96.00 85 SER A CA 1
ATOM 696 C C . SER A 1 85 ? -6.170 1.807 11.085 1.00 96.00 85 SER A C 1
ATOM 698 O O . SER A 1 85 ? -7.246 1.518 10.559 1.00 96.00 85 SER A O 1
ATOM 700 N N . LYS A 1 86 ? -5.495 0.928 11.841 1.00 95.69 86 LYS A N 1
ATOM 701 C CA . LYS A 1 86 ? -5.888 -0.471 12.079 1.00 95.69 86 LYS A CA 1
ATOM 702 C C . LYS A 1 86 ? -6.020 -1.273 10.778 1.00 95.69 86 LYS A C 1
ATOM 704 O O . LYS A 1 86 ? -6.907 -2.125 10.663 1.00 95.69 86 LYS A O 1
ATOM 709 N N . ALA A 1 87 ? -5.146 -1.003 9.807 1.00 97.12 87 ALA A N 1
ATOM 710 C CA . ALA A 1 87 ? -5.078 -1.761 8.566 1.00 97.12 87 ALA A CA 1
ATOM 711 C C . ALA A 1 87 ? -4.836 -3.250 8.856 1.00 97.12 87 ALA A C 1
ATOM 713 O O . ALA A 1 87 ? -4.057 -3.616 9.740 1.00 97.12 87 ALA A O 1
ATOM 714 N N . ARG A 1 88 ? -5.477 -4.133 8.087 1.00 97.69 88 ARG A N 1
ATOM 715 C CA . ARG A 1 88 ? -5.135 -5.561 8.115 1.00 97.69 88 ARG A CA 1
ATOM 716 C C . ARG A 1 88 ? -3.931 -5.773 7.210 1.00 97.69 88 ARG A C 1
ATOM 718 O O . ARG A 1 88 ? -3.993 -5.437 6.031 1.00 97.69 88 ARG A O 1
ATOM 725 N N . ILE A 1 89 ? -2.861 -6.337 7.756 1.00 97.75 89 ILE A N 1
ATOM 726 C CA . ILE A 1 89 ? -1.614 -6.568 7.025 1.00 97.75 89 ILE A CA 1
ATOM 727 C C . ILE A 1 89 ? -1.480 -8.064 6.741 1.00 97.75 89 ILE A C 1
ATOM 729 O O . ILE A 1 89 ? -1.584 -8.882 7.654 1.00 97.75 89 ILE A O 1
ATOM 733 N N . LEU A 1 90 ? -1.271 -8.416 5.473 1.00 97.75 90 LEU A N 1
ATOM 734 C CA . LEU A 1 90 ? -0.952 -9.772 5.033 1.00 97.75 90 LEU A CA 1
ATOM 735 C C . LEU A 1 90 ? 0.469 -9.787 4.474 1.00 97.75 90 LEU A C 1
ATOM 737 O O . LEU A 1 90 ? 0.823 -8.957 3.636 1.00 97.75 90 LEU A O 1
ATOM 741 N N . PHE A 1 91 ? 1.269 -10.748 4.919 1.00 97.25 91 PHE A N 1
ATOM 742 C CA . PHE A 1 91 ? 2.634 -10.939 4.443 1.00 97.25 91 PHE A CA 1
ATOM 743 C C . PHE A 1 91 ? 2.693 -12.053 3.404 1.00 97.25 91 PHE A C 1
ATOM 745 O O . PHE A 1 91 ? 1.904 -12.998 3.436 1.00 97.25 91 PHE A O 1
ATOM 752 N N . PHE A 1 92 ? 3.659 -11.952 2.496 1.00 95.62 92 PHE A N 1
ATOM 753 C CA . PHE A 1 92 ? 3.954 -13.013 1.542 1.00 95.62 92 PHE A CA 1
ATOM 754 C C . PHE A 1 92 ? 5.000 -13.972 2.107 1.00 95.62 92 PHE A C 1
ATOM 756 O O . PHE A 1 92 ? 5.913 -13.566 2.827 1.00 95.62 92 PHE A O 1
ATOM 763 N N . SER A 1 93 ? 4.892 -15.248 1.737 1.00 93.25 93 SER A N 1
ATOM 764 C CA . SER A 1 93 ? 5.975 -16.205 1.951 1.00 93.25 93 SER A CA 1
ATOM 765 C C . SER A 1 93 ? 7.056 -15.960 0.897 1.00 93.25 93 SER A C 1
ATOM 767 O O . SER A 1 93 ? 6.891 -16.311 -0.271 1.00 93.25 93 SER A O 1
ATOM 769 N N . GLY A 1 94 ? 8.140 -15.292 1.295 1.00 92.31 94 GLY A N 1
ATOM 770 C CA . GLY A 1 94 ? 9.230 -14.911 0.397 1.00 92.31 94 GLY A CA 1
ATOM 771 C C . GLY A 1 94 ? 9.039 -13.552 -0.286 1.00 92.31 94 GLY A C 1
ATOM 772 O O . GLY A 1 94 ? 8.168 -12.755 0.062 1.00 92.31 94 GLY A O 1
ATOM 773 N N . ARG A 1 95 ? 9.922 -13.255 -1.246 1.00 95.38 95 ARG A N 1
ATOM 774 C CA . ARG A 1 95 ? 9.971 -11.964 -1.950 1.00 95.38 95 ARG A CA 1
ATOM 775 C C . ARG A 1 95 ? 9.246 -12.048 -3.292 1.00 95.38 95 ARG A C 1
ATOM 777 O O . ARG A 1 95 ? 9.345 -13.050 -3.997 1.00 95.38 95 ARG A O 1
ATOM 784 N N . ILE A 1 96 ? 8.550 -10.976 -3.663 1.00 95.19 96 ILE A N 1
ATOM 785 C CA . ILE A 1 96 ? 7.790 -10.909 -4.914 1.00 95.19 96 ILE A CA 1
ATOM 786 C C . ILE A 1 96 ? 8.711 -10.604 -6.098 1.00 95.19 96 ILE A C 1
ATOM 788 O O . ILE A 1 96 ? 9.587 -9.740 -6.029 1.00 95.19 96 ILE A O 1
ATOM 792 N N . LYS A 1 97 ? 8.474 -11.281 -7.226 1.00 95.81 97 LYS A N 1
ATOM 793 C CA . LYS A 1 97 ? 9.000 -10.879 -8.534 1.00 95.81 97 LYS A CA 1
ATOM 794 C C . LYS A 1 97 ? 7.960 -10.026 -9.259 1.00 95.81 97 LYS A C 1
ATOM 796 O O . LYS A 1 97 ? 6.937 -10.545 -9.699 1.00 95.81 97 LYS A O 1
ATOM 801 N N . PHE A 1 98 ? 8.223 -8.727 -9.352 1.00 95.12 98 PHE A N 1
ATOM 802 C CA . PHE A 1 98 ? 7.346 -7.764 -10.021 1.00 95.12 98 PHE A CA 1
ATOM 803 C C . PHE A 1 98 ? 7.349 -7.952 -11.545 1.00 95.12 98 PHE A C 1
ATOM 805 O O . PHE A 1 98 ? 8.337 -8.406 -12.130 1.00 95.12 98 PHE A O 1
ATOM 812 N N . ALA A 1 99 ? 6.241 -7.594 -12.194 1.00 93.50 99 ALA A N 1
ATOM 813 C CA . ALA A 1 99 ? 6.128 -7.643 -13.645 1.00 93.50 99 ALA A CA 1
ATOM 814 C C . ALA A 1 99 ? 7.148 -6.697 -14.301 1.00 93.50 99 ALA A C 1
ATOM 816 O O . ALA A 1 99 ? 7.425 -5.603 -13.804 1.00 93.50 99 ALA A O 1
ATOM 817 N N . GLY A 1 100 ? 7.745 -7.151 -15.404 1.00 90.06 100 GLY A N 1
ATOM 818 C CA . GLY A 1 100 ? 8.806 -6.425 -16.109 1.00 90.06 100 GLY A CA 1
ATOM 819 C C . GLY A 1 100 ? 10.185 -6.467 -15.437 1.00 90.06 100 GLY A C 1
ATOM 820 O O . GLY A 1 100 ? 11.136 -5.936 -16.000 1.00 90.06 100 GLY A O 1
ATOM 821 N N . GLN A 1 101 ? 10.336 -7.107 -14.269 1.00 91.50 101 GLN A N 1
ATOM 822 C CA . GLN A 1 101 ? 11.626 -7.209 -13.580 1.00 91.50 101 GLN A CA 1
ATOM 823 C C . GLN A 1 101 ? 12.339 -8.535 -13.865 1.00 91.50 101 GLN A C 1
ATOM 825 O O . GLN A 1 101 ? 11.746 -9.616 -13.820 1.00 91.50 101 GLN A O 1
ATOM 830 N N . LYS A 1 102 ? 13.657 -8.461 -14.101 1.00 92.25 102 LYS A N 1
ATOM 831 C CA . LYS A 1 102 ? 14.507 -9.647 -14.310 1.00 92.25 102 LYS A CA 1
ATOM 832 C C . LYS A 1 102 ? 14.636 -10.478 -13.031 1.00 92.25 102 LYS A C 1
ATOM 834 O O . LYS A 1 102 ? 14.482 -11.700 -13.069 1.00 92.25 102 LYS A O 1
ATOM 839 N N . ASN A 1 103 ? 14.866 -9.799 -11.911 1.00 93.56 103 ASN A N 1
ATOM 840 C CA . ASN A 1 103 ? 15.151 -10.404 -10.614 1.00 93.56 103 ASN A CA 1
ATOM 841 C C . ASN A 1 103 ? 13.972 -10.236 -9.650 1.00 93.56 103 ASN A C 1
ATOM 843 O O . ASN A 1 103 ? 13.150 -9.331 -9.795 1.00 93.56 103 ASN A O 1
ATOM 847 N N . THR A 1 104 ? 13.909 -11.108 -8.647 1.00 95.00 104 THR A N 1
ATOM 848 C CA . THR A 1 104 ? 13.020 -10.945 -7.491 1.00 95.00 104 THR A CA 1
ATOM 849 C C . THR A 1 104 ? 13.387 -9.670 -6.727 1.00 95.00 104 THR A C 1
ATOM 851 O O . THR A 1 104 ? 14.566 -9.314 -6.662 1.00 95.00 104 THR A O 1
ATOM 854 N N . ALA A 1 105 ? 12.400 -8.983 -6.143 1.00 94.06 105 ALA A N 1
ATOM 855 C CA . ALA A 1 105 ? 12.648 -7.801 -5.325 1.00 94.06 105 ALA A CA 1
ATOM 856 C C . ALA A 1 105 ? 13.656 -8.102 -4.207 1.00 94.06 105 ALA A C 1
ATOM 858 O O . ALA A 1 105 ? 13.710 -9.215 -3.683 1.00 94.06 105 ALA A O 1
ATOM 859 N N . THR A 1 106 ? 14.454 -7.108 -3.822 1.00 94.38 106 THR A N 1
ATOM 860 C CA . THR A 1 106 ? 15.417 -7.216 -2.711 1.00 94.38 106 THR A CA 1
ATOM 861 C C . THR A 1 106 ? 14.782 -6.938 -1.350 1.00 94.38 106 THR A C 1
ATOM 863 O O . THR A 1 106 ? 15.410 -7.171 -0.319 1.00 94.38 106 THR A O 1
ATOM 866 N N . PHE A 1 107 ? 13.530 -6.486 -1.344 1.00 93.50 107 PHE A N 1
ATOM 867 C CA . PHE A 1 107 ? 12.756 -6.138 -0.162 1.00 93.50 107 PHE A CA 1
ATOM 868 C C . PHE A 1 107 ? 11.564 -7.091 0.025 1.00 93.50 107 PHE A C 1
ATOM 870 O O . PHE A 1 107 ? 11.055 -7.644 -0.955 1.00 93.50 107 PHE A O 1
ATOM 877 N N . PRO A 1 108 ? 11.106 -7.296 1.271 1.00 96.25 108 PRO A N 1
ATOM 878 C CA . PRO A 1 108 ? 9.848 -7.977 1.538 1.00 96.25 108 PRO A CA 1
ATOM 879 C C . PRO A 1 108 ? 8.660 -7.083 1.157 1.00 96.25 108 PRO A C 1
ATOM 881 O O . PRO A 1 108 ? 8.740 -5.853 1.215 1.00 96.25 108 PRO A O 1
ATOM 884 N N . SER A 1 109 ? 7.541 -7.703 0.798 1.00 97.25 109 SER A N 1
ATOM 885 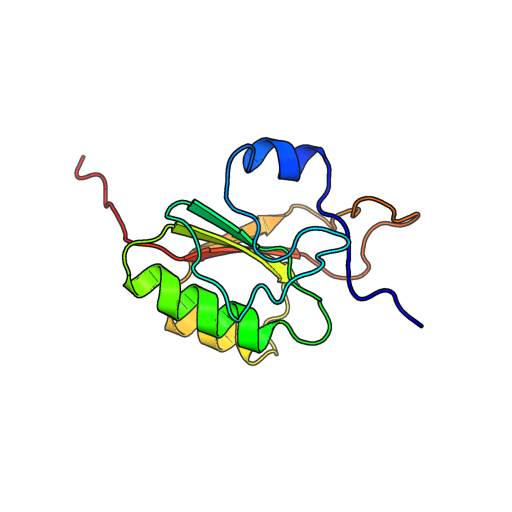C CA . SER A 1 109 ? 6.299 -7.003 0.463 1.00 97.25 109 SER A CA 1
ATOM 886 C C . SER A 1 109 ? 5.190 -7.370 1.445 1.00 97.25 109 SER A C 1
ATOM 888 O O . SER A 1 109 ? 5.234 -8.422 2.084 1.00 97.25 109 SER A O 1
ATOM 890 N N . MET A 1 110 ? 4.181 -6.513 1.537 1.00 98.06 110 MET A N 1
ATOM 891 C CA . MET A 1 110 ? 2.957 -6.753 2.294 1.00 98.06 110 MET A CA 1
ATOM 892 C C . MET A 1 110 ? 1.743 -6.210 1.540 1.00 98.06 110 MET A C 1
ATOM 894 O O . MET A 1 110 ? 1.857 -5.233 0.798 1.00 98.06 110 MET A O 1
ATOM 898 N N . LEU A 1 111 ? 0.585 -6.836 1.751 1.00 98.44 111 LEU A N 1
ATOM 899 C CA . LEU A 1 111 ? -0.709 -6.250 1.413 1.00 98.44 111 LEU A CA 1
ATOM 900 C C . LEU A 1 111 ? -1.280 -5.561 2.642 1.00 98.44 111 LEU A C 1
ATOM 902 O O . LEU A 1 111 ? -1.398 -6.172 3.703 1.00 98.44 111 LEU A O 1
ATOM 906 N N . CYS A 1 112 ? -1.678 -4.309 2.478 1.00 98.44 112 CYS A N 1
ATOM 907 C CA . CYS A 1 112 ? -2.317 -3.515 3.514 1.00 98.44 112 CYS A CA 1
ATOM 908 C C . CYS A 1 112 ? -3.759 -3.245 3.107 1.00 98.44 112 CYS A C 1
ATOM 910 O O . CYS A 1 112 ? -4.014 -2.630 2.076 1.00 98.44 112 CYS A O 1
ATOM 912 N N . ILE A 1 113 ? -4.700 -3.732 3.907 1.00 98.38 113 ILE A N 1
ATOM 913 C CA . ILE A 1 113 ? -6.130 -3.668 3.621 1.00 98.38 113 ILE A CA 1
ATOM 914 C C . ILE A 1 113 ? -6.763 -2.649 4.567 1.00 98.38 113 ILE A C 1
ATOM 916 O O . ILE A 1 113 ? -6.719 -2.812 5.790 1.00 98.38 113 ILE A O 1
ATOM 920 N N . LEU A 1 114 ? -7.377 -1.627 3.983 1.00 97.69 114 LEU A N 1
ATOM 921 C CA . LEU A 1 114 ? -8.135 -0.576 4.652 1.00 97.69 114 LEU A CA 1
ATOM 922 C C . LEU A 1 114 ? -9.600 -0.668 4.213 1.00 97.69 114 LEU A C 1
ATOM 924 O O . LEU A 1 114 ? -9.894 -0.876 3.038 1.00 97.69 114 LEU A O 1
ATOM 928 N N . GLY A 1 115 ? -10.534 -0.522 5.145 1.00 90.31 115 GLY A N 1
ATOM 929 C CA . GLY A 1 115 ? -11.962 -0.574 4.841 1.00 90.31 115 GLY A CA 1
ATOM 930 C C . GLY A 1 115 ? -12.806 -0.903 6.060 1.00 90.31 115 GLY A C 1
ATOM 931 O O . GLY A 1 115 ? -12.297 -1.276 7.122 1.00 90.31 115 GLY A O 1
ATOM 932 N N . THR A 1 116 ? -14.118 -0.749 5.919 1.00 68.31 116 THR A N 1
ATOM 933 C CA . THR A 1 116 ? -15.058 -0.984 7.012 1.00 68.31 116 THR A CA 1
ATOM 934 C C . THR A 1 116 ? -15.120 -2.466 7.358 1.00 68.31 116 THR A C 1
ATOM 936 O O . THR A 1 116 ? -15.339 -3.320 6.499 1.00 68.31 116 THR A O 1
ATOM 939 N N . LYS A 1 117 ? -14.946 -2.776 8.648 1.00 58.00 117 LYS A N 1
ATOM 940 C CA . LYS A 1 117 ? -15.254 -4.096 9.195 1.00 58.00 117 LYS A CA 1
ATOM 941 C C . LYS A 1 117 ? -16.749 -4.358 9.010 1.00 58.00 117 LYS A C 1
ATOM 943 O O . LYS A 1 117 ? -17.536 -4.006 9.882 1.00 58.00 117 LYS A O 1
ATOM 948 N N . GLU A 1 118 ? -17.140 -5.070 7.962 1.00 50.53 118 GLU A N 1
ATOM 949 C CA . GLU A 1 118 ? -18.227 -6.020 8.160 1.00 50.53 118 GLU A CA 1
ATOM 950 C C . GLU A 1 118 ? -17.647 -7.154 8.999 1.00 50.53 118 GLU A C 1
ATOM 952 O O . GLU A 1 118 ? -17.073 -8.128 8.506 1.00 50.53 118 GLU A O 1
ATOM 957 N N . VAL A 1 119 ? -17.755 -6.997 10.320 1.00 48.53 119 VAL A N 1
ATOM 958 C CA . VAL A 1 119 ? -17.860 -8.172 11.173 1.00 48.53 119 VAL A CA 1
ATOM 959 C C . VAL A 1 119 ? -19.101 -8.882 10.655 1.00 48.53 119 VAL A C 1
ATOM 961 O O . VAL A 1 119 ? -20.217 -8.455 10.941 1.00 48.53 119 VAL A O 1
ATOM 964 N N . ARG A 1 120 ? -18.916 -9.929 9.845 1.00 47.34 120 ARG A N 1
ATOM 965 C CA . ARG A 1 120 ? -19.969 -10.919 9.649 1.00 47.34 120 ARG A CA 1
ATOM 966 C C . ARG A 1 120 ? -20.325 -11.392 11.053 1.00 47.34 120 ARG A C 1
ATOM 968 O O . ARG A 1 120 ? -19.543 -12.127 11.658 1.00 47.34 120 ARG A O 1
ATOM 975 N N . LYS A 1 121 ? -21.437 -10.894 11.600 1.00 39.97 121 LYS A N 1
ATOM 976 C CA . LYS A 1 121 ? -22.088 -11.529 12.741 1.00 39.97 121 LYS A CA 1
ATOM 977 C C . LYS A 1 121 ? -22.391 -12.944 12.259 1.00 39.97 121 LYS A C 1
ATOM 979 O O . LYS A 1 121 ? -23.185 -13.114 11.337 1.00 39.97 121 LYS A O 1
ATOM 984 N N . ARG A 1 122 ? -21.613 -13.905 12.754 1.00 48.53 122 ARG A N 1
ATOM 985 C CA . ARG A 1 122 ? -22.048 -15.297 12.769 1.00 48.53 122 ARG A CA 1
ATOM 986 C C . ARG A 1 122 ? -23.215 -15.410 13.733 1.00 48.53 122 ARG A C 1
ATOM 988 O O . ARG A 1 122 ? -23.202 -14.642 14.723 1.00 48.53 122 ARG A O 1
#

InterPro domains:
  IPR008593 DNA N-6-adenine-methyltransferase [PF05869] (31-101)

Secondary structure (DSSP, 8-state):
-----PBPPHHHHHHTTTSB-SS-TT-SS-GGGS---SEEEE---TT--HHHHHHHHHHHHTT-EEEEEEE--TTSHHHHHHHHTT-EEEE-SS----BT-SS--SS-EEEEEES-------